Protein AF-E3I2C3-F1 (afdb_monomer_lite)

Structure (mmCIF, N/CA/C/O backbone):
data_AF-E3I2C3-F1
#
_entry.id   AF-E3I2C3-F1
#
loop_
_atom_site.group_PDB
_atom_site.id
_atom_site.type_symbol
_atom_site.label_atom_id
_atom_site.label_alt_id
_atom_site.label_comp_id
_atom_site.label_asym_id
_atom_site.label_entity_id
_atom_site.label_seq_id
_atom_site.pdbx_PDB_ins_code
_atom_site.Cartn_x
_atom_site.Cartn_y
_atom_site.Cartn_z
_atom_site.occupancy
_atom_site.B_iso_or_equiv
_atom_site.auth_seq_id
_atom_site.auth_comp_id
_atom_site.auth_asym_id
_atom_site.auth_atom_id
_atom_site.pdbx_PDB_model_num
ATOM 1 N N . MET A 1 1 ? 12.522 -24.204 79.056 1.00 45.03 1 MET A N 1
ATOM 2 C CA . MET A 1 1 ? 13.765 -23.659 78.467 1.00 45.03 1 MET A CA 1
ATOM 3 C C . MET A 1 1 ? 14.529 -24.848 77.913 1.00 45.03 1 MET A C 1
ATOM 5 O O . MET A 1 1 ? 14.765 -25.744 78.702 1.00 45.03 1 MET A O 1
ATOM 9 N N . TRP A 1 2 ? 14.755 -24.924 76.597 1.00 36.28 2 TRP A N 1
ATOM 10 C CA . TRP A 1 2 ? 15.853 -25.619 75.893 1.00 36.28 2 TRP A CA 1
ATOM 11 C C . TRP A 1 2 ? 15.605 -25.463 74.383 1.00 36.28 2 TRP A C 1
ATOM 13 O O . TRP A 1 2 ? 14.579 -25.883 73.855 1.00 36.28 2 TRP A O 1
ATOM 23 N N . LEU A 1 3 ? 16.533 -24.761 73.735 1.00 46.69 3 LEU A N 1
ATOM 24 C CA . LEU A 1 3 ? 16.596 -24.462 72.306 1.00 46.69 3 LEU A CA 1
ATOM 25 C C . LEU A 1 3 ? 17.200 -25.661 71.560 1.00 46.69 3 LEU A C 1
ATOM 27 O O . LEU A 1 3 ?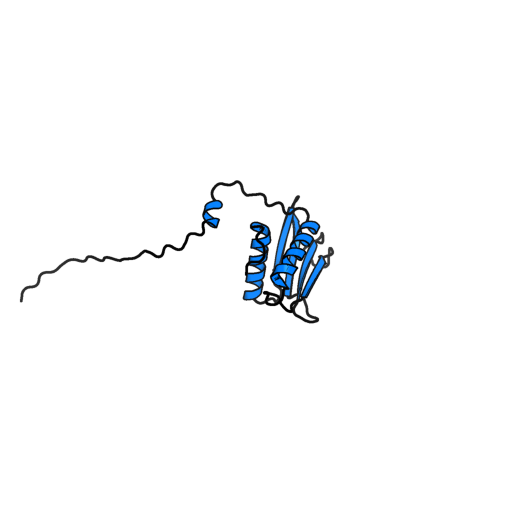 18.234 -26.164 72.000 1.00 46.69 3 LEU A O 1
ATOM 31 N N . ARG A 1 4 ? 16.671 -26.017 70.380 1.00 48.38 4 ARG A N 1
ATOM 32 C CA . ARG A 1 4 ? 17.482 -26.574 69.282 1.00 48.38 4 ARG A CA 1
ATOM 33 C C . ARG A 1 4 ? 17.028 -26.044 67.915 1.00 48.38 4 ARG A C 1
ATOM 35 O O . ARG A 1 4 ? 15.895 -26.226 67.492 1.00 48.38 4 ARG A O 1
ATOM 42 N N . ILE A 1 5 ? 17.989 -25.371 67.294 1.00 53.91 5 ILE A N 1
ATOM 43 C CA . ILE A 1 5 ? 18.167 -24.900 65.912 1.00 53.91 5 ILE A CA 1
ATOM 44 C C . ILE A 1 5 ? 18.284 -26.174 65.028 1.00 53.91 5 ILE A C 1
ATOM 46 O O . ILE A 1 5 ? 18.815 -27.171 65.513 1.00 53.91 5 ILE A O 1
ATOM 50 N N . THR A 1 6 ? 17.804 -26.333 63.787 1.00 51.66 6 THR A N 1
ATOM 51 C CA . THR A 1 6 ? 18.137 -25.675 62.501 1.00 51.66 6 THR A CA 1
ATOM 52 C C . THR A 1 6 ? 17.426 -26.485 61.392 1.00 51.66 6 THR A C 1
ATOM 54 O O . THR A 1 6 ? 17.350 -27.700 61.544 1.00 51.66 6 THR A O 1
ATOM 57 N N . LEU A 1 7 ? 16.975 -25.868 60.289 1.00 43.41 7 LEU A N 1
ATOM 58 C CA . LEU A 1 7 ? 17.417 -26.097 58.889 1.00 43.41 7 LEU A CA 1
ATOM 59 C C . LEU A 1 7 ? 16.330 -25.675 57.877 1.00 43.41 7 LEU A C 1
ATOM 61 O O . LEU A 1 7 ? 15.173 -26.073 57.972 1.00 43.41 7 LEU A O 1
ATOM 65 N N . LEU A 1 8 ? 16.748 -24.874 56.895 1.00 52.97 8 LEU A N 1
ATOM 66 C CA . LEU A 1 8 ? 15.993 -24.474 55.710 1.00 52.97 8 LEU A CA 1
ATOM 67 C C . LEU A 1 8 ? 15.585 -25.677 54.843 1.00 52.97 8 LEU A C 1
ATOM 69 O O . LEU A 1 8 ? 16.402 -26.560 54.596 1.00 52.97 8 LEU A O 1
ATOM 73 N N . ALA A 1 9 ? 14.410 -25.585 54.219 1.00 50.66 9 ALA A N 1
ATOM 74 C CA . ALA A 1 9 ? 14.188 -26.101 52.870 1.00 50.66 9 ALA A CA 1
ATOM 75 C C . ALA A 1 9 ? 13.180 -25.197 52.146 1.00 50.66 9 ALA A C 1
ATOM 77 O O . ALA A 1 9 ? 11.974 -25.258 52.375 1.00 50.66 9 ALA A O 1
ATOM 78 N N . ALA A 1 10 ? 13.704 -24.314 51.297 1.00 53.66 10 ALA A N 1
ATOM 79 C CA . ALA A 1 10 ? 12.925 -23.604 50.298 1.00 53.66 10 ALA A CA 1
ATOM 80 C C . ALA A 1 10 ? 12.450 -24.608 49.239 1.00 53.66 10 ALA A C 1
ATOM 82 O O . ALA A 1 10 ? 13.270 -25.295 48.635 1.00 53.66 10 ALA A O 1
ATOM 83 N N . LEU A 1 11 ? 11.143 -24.668 48.989 1.00 50.56 11 LEU A N 1
ATOM 84 C CA . LEU A 1 11 ? 10.580 -25.320 47.809 1.00 50.56 11 LEU A CA 1
ATOM 85 C C . LEU A 1 11 ? 9.737 -24.291 47.064 1.00 50.56 11 LEU A C 1
ATOM 87 O O . LEU A 1 11 ? 8.558 -24.080 47.338 1.00 50.56 11 LEU A O 1
ATOM 91 N N . ALA A 1 12 ? 10.410 -23.612 46.139 1.00 52.38 12 ALA A N 1
ATOM 92 C CA . ALA A 1 12 ? 9.781 -22.864 45.071 1.00 52.38 12 ALA A CA 1
ATOM 93 C C . ALA A 1 12 ? 9.036 -23.846 44.152 1.00 52.38 12 ALA A C 1
ATOM 95 O O . ALA A 1 12 ? 9.652 -24.737 43.572 1.00 52.38 12 ALA A O 1
ATOM 96 N N . PHE A 1 13 ? 7.723 -23.669 44.007 1.00 51.66 13 PHE A N 1
ATOM 97 C CA . PHE A 1 13 ? 6.921 -24.319 42.971 1.00 51.66 13 PHE A CA 1
ATOM 98 C C . PHE A 1 13 ? 6.533 -23.283 41.908 1.00 51.66 13 PHE A C 1
ATOM 100 O O . PHE A 1 13 ? 5.548 -22.565 42.036 1.00 51.66 13 PHE A O 1
ATOM 107 N N . ILE A 1 14 ? 7.333 -23.218 40.849 1.00 54.97 14 ILE A N 1
ATOM 108 C CA . ILE A 1 14 ? 6.985 -22.749 39.4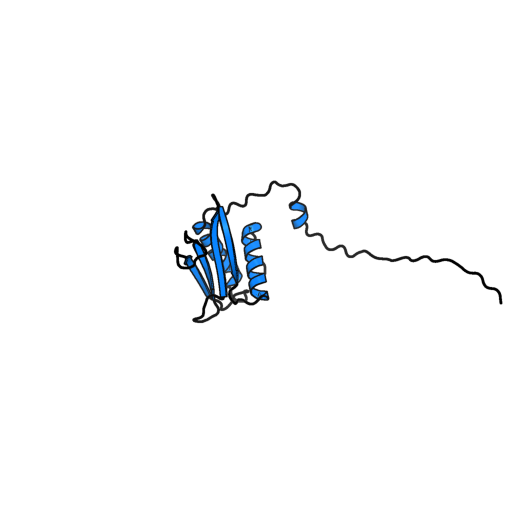95 1.00 54.97 14 ILE A CA 1
ATOM 109 C C . ILE A 1 14 ? 7.755 -23.738 38.593 1.00 54.97 14 ILE A C 1
ATOM 111 O O . ILE A 1 14 ? 8.891 -24.033 38.975 1.00 54.97 14 ILE A O 1
ATOM 115 N N . PRO A 1 15 ? 7.247 -24.298 37.467 1.00 51.22 15 PRO A N 1
ATOM 116 C CA . PRO A 1 15 ? 6.310 -23.700 36.504 1.00 51.22 15 PRO A CA 1
ATOM 117 C C . PRO A 1 15 ? 5.301 -24.677 35.852 1.00 51.22 15 PRO A C 1
ATOM 119 O O . PRO A 1 15 ? 5.678 -25.747 35.396 1.00 51.22 15 PRO A O 1
ATOM 122 N N . GLN A 1 16 ? 4.051 -24.266 35.621 1.00 49.66 16 GLN A N 1
ATOM 123 C CA . GLN A 1 16 ? 3.260 -24.808 34.498 1.00 49.66 16 GLN A CA 1
ATOM 124 C C . GLN A 1 16 ? 2.424 -23.710 33.839 1.00 49.66 16 GLN A C 1
ATOM 126 O O . GLN A 1 16 ? 1.202 -23.750 33.787 1.00 49.66 16 GLN A O 1
ATOM 131 N N . GLY A 1 17 ? 3.120 -22.709 33.308 1.00 41.03 17 GLY A N 1
ATOM 132 C CA . GLY A 1 17 ? 2.611 -21.895 32.214 1.00 41.03 17 GLY A CA 1
ATOM 133 C C . GLY A 1 17 ? 3.304 -22.344 30.938 1.00 41.03 17 GLY A C 1
ATOM 134 O O . GLY A 1 17 ? 4.258 -21.705 30.509 1.00 41.03 17 GLY A O 1
ATOM 135 N N . CYS A 1 18 ? 2.875 -23.471 30.360 1.00 55.22 18 CYS A N 1
ATOM 136 C CA . CYS A 1 18 ? 3.210 -23.786 28.975 1.00 55.22 18 CYS A CA 1
ATOM 137 C C . CYS A 1 18 ? 2.559 -22.708 28.106 1.00 55.22 18 CYS A C 1
ATOM 139 O O . CYS A 1 18 ? 1.395 -22.828 27.723 1.00 55.22 18 CYS A O 1
ATOM 141 N N . ALA A 1 19 ? 3.295 -21.634 27.820 1.00 49.97 19 ALA A N 1
ATOM 142 C CA . ALA A 1 19 ? 3.010 -20.813 26.660 1.00 49.97 19 ALA A CA 1
ATOM 143 C C . ALA A 1 19 ? 2.935 -21.783 25.478 1.00 49.97 19 ALA A C 1
ATOM 145 O O . ALA A 1 19 ? 3.904 -22.498 25.211 1.00 49.97 19 ALA A O 1
ATOM 146 N N . ARG A 1 20 ? 1.761 -21.883 24.843 1.00 49.81 20 ARG A N 1
ATOM 147 C CA . ARG A 1 20 ? 1.596 -22.598 23.577 1.00 49.81 20 ARG A CA 1
ATOM 148 C C . ARG A 1 20 ? 2.661 -22.053 22.636 1.00 49.81 20 ARG A C 1
ATOM 150 O O . ARG A 1 20 ? 2.538 -20.941 22.134 1.00 49.81 20 ARG A O 1
ATOM 157 N N . LYS A 1 21 ? 3.733 -22.823 22.479 1.00 44.56 21 LYS A N 1
ATOM 158 C CA . LYS A 1 21 ? 4.773 -22.587 21.498 1.00 44.56 21 LYS A CA 1
ATOM 159 C C . LYS A 1 21 ? 4.076 -22.742 20.158 1.00 44.56 21 LYS A C 1
ATOM 161 O O . LYS A 1 21 ? 3.599 -23.827 19.832 1.00 44.56 21 LYS A O 1
ATOM 166 N N . ASP A 1 22 ? 3.874 -21.615 19.492 1.00 48.16 22 ASP A N 1
ATOM 167 C CA . ASP A 1 22 ? 3.161 -21.547 18.230 1.00 48.16 22 ASP A CA 1
ATOM 168 C C . ASP A 1 22 ? 3.888 -22.467 17.230 1.00 48.16 22 ASP A C 1
ATOM 170 O O . ASP A 1 22 ? 5.073 -22.240 16.960 1.00 48.16 22 ASP A O 1
ATOM 174 N N . PRO A 1 23 ? 3.250 -23.539 16.721 1.00 53.41 23 PRO A N 1
ATOM 175 C CA . PRO A 1 23 ? 3.904 -24.501 15.832 1.00 53.41 23 PRO A CA 1
ATOM 176 C C . PRO A 1 23 ? 4.385 -23.860 14.520 1.00 53.41 23 PRO A C 1
ATOM 178 O O . PRO A 1 23 ? 5.189 -24.455 13.806 1.00 53.41 23 PRO A O 1
ATOM 181 N N . ALA A 1 24 ? 3.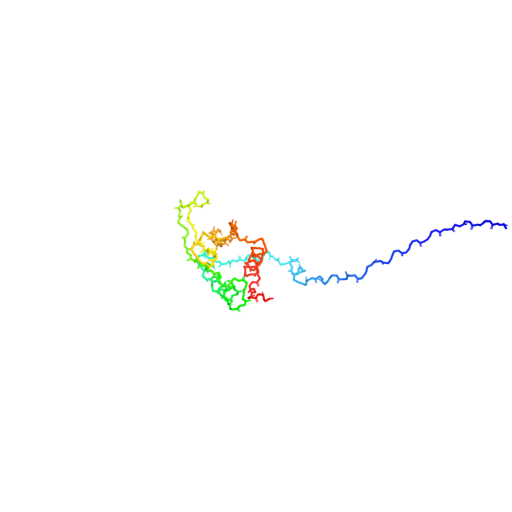960 -22.626 14.224 1.00 54.81 24 ALA A N 1
ATOM 182 C CA . ALA A 1 24 ? 4.493 -21.830 13.126 1.00 54.81 24 ALA A CA 1
ATOM 183 C C . ALA A 1 24 ? 5.981 -21.457 13.298 1.00 54.81 24 ALA A C 1
ATOM 185 O O . ALA A 1 24 ? 6.673 -21.268 12.299 1.00 54.81 24 ALA A O 1
ATOM 186 N N . VAL A 1 25 ? 6.495 -21.368 14.532 1.00 49.19 25 VAL A N 1
ATOM 187 C CA . VAL A 1 25 ? 7.886 -20.947 14.793 1.00 49.19 25 VAL A CA 1
ATOM 188 C C . VAL A 1 25 ? 8.875 -22.108 14.641 1.00 49.19 25 VAL A C 1
ATOM 190 O O . VAL A 1 25 ? 9.974 -21.908 14.128 1.00 49.19 25 VAL A O 1
ATOM 193 N N . ASP A 1 26 ? 8.488 -23.336 15.007 1.00 45.34 26 ASP A N 1
ATOM 194 C CA . ASP A 1 26 ? 9.361 -24.516 14.866 1.00 45.34 26 ASP A CA 1
ATOM 195 C C . ASP A 1 26 ? 9.487 -24.996 13.404 1.00 45.34 26 ASP A C 1
ATOM 197 O O . ASP A 1 26 ? 10.441 -25.692 13.066 1.00 45.34 26 ASP A O 1
ATOM 201 N N . SER A 1 27 ? 8.603 -24.554 12.500 1.00 45.94 27 SER A N 1
ATOM 202 C CA . SER A 1 27 ? 8.712 -24.835 11.058 1.00 45.94 27 SER A CA 1
ATOM 203 C C . SER A 1 27 ? 9.800 -24.017 10.341 1.00 45.94 27 SER A C 1
ATOM 205 O O . SER A 1 27 ? 10.023 -24.229 9.150 1.00 45.94 27 SER A O 1
ATOM 207 N N . LEU A 1 28 ? 10.468 -23.077 11.019 1.00 49.72 28 LEU A N 1
ATOM 208 C CA . LEU A 1 28 ? 11.495 -22.212 10.417 1.00 49.72 28 LEU A CA 1
ATOM 209 C C . LEU A 1 28 ? 12.932 -22.716 10.638 1.00 49.72 28 LEU A C 1
ATOM 211 O O . LEU A 1 28 ? 13.875 -22.127 10.113 1.00 49.72 28 LEU A O 1
ATOM 215 N N . ILE A 1 29 ? 13.121 -23.807 11.387 1.00 45.78 29 ILE A N 1
ATOM 216 C CA . ILE A 1 29 ? 14.440 -24.385 11.676 1.00 45.78 29 ILE A CA 1
ATOM 217 C C . ILE A 1 29 ? 14.641 -25.612 10.775 1.00 45.78 29 ILE A C 1
ATOM 219 O O . ILE A 1 29 ? 14.456 -26.744 11.206 1.00 45.78 29 ILE A O 1
ATOM 223 N N . GLY A 1 30 ? 14.991 -25.401 9.502 1.00 46.41 30 GLY A N 1
ATOM 224 C CA . GLY A 1 30 ? 15.481 -26.496 8.645 1.00 46.41 30 GLY A CA 1
ATOM 225 C C . GLY A 1 30 ? 15.092 -26.467 7.169 1.00 46.41 30 GLY A C 1
ATOM 226 O O . GLY A 1 30 ? 15.673 -27.212 6.388 1.00 46.41 30 GLY A O 1
ATOM 227 N N . SER A 1 31 ? 14.165 -25.614 6.750 1.00 46.81 31 SER A N 1
ATOM 228 C CA . SER A 1 31 ? 13.924 -25.348 5.329 1.00 46.81 31 SER A CA 1
ATOM 229 C C . SER A 1 31 ? 14.836 -24.216 4.869 1.00 46.81 31 SER A C 1
ATOM 231 O O . SER A 1 31 ? 14.922 -23.192 5.548 1.00 46.81 31 SER A O 1
ATOM 233 N N . GLU A 1 32 ? 15.515 -24.393 3.731 1.00 44.69 32 GLU A N 1
ATOM 234 C CA . GLU A 1 32 ? 16.184 -23.306 3.004 1.00 44.69 32 GLU A CA 1
ATOM 235 C C . GLU A 1 32 ? 15.317 -22.038 3.059 1.00 44.69 32 GLU A C 1
ATOM 237 O O . GLU A 1 32 ? 14.088 -22.168 2.985 1.00 44.69 32 GLU A O 1
ATOM 242 N N . PRO A 1 33 ? 15.898 -20.828 3.213 1.00 48.16 33 PRO A N 1
ATOM 243 C CA . PRO A 1 33 ? 15.103 -19.611 3.214 1.00 48.16 33 PRO A CA 1
ATOM 244 C C . PRO A 1 33 ? 14.297 -19.623 1.925 1.00 48.16 33 PRO A C 1
ATOM 246 O O . PRO A 1 33 ? 14.878 -19.509 0.844 1.00 48.16 33 PRO A O 1
ATOM 249 N N . GLN A 1 34 ? 12.979 -19.832 2.029 1.00 49.62 34 GLN A N 1
ATOM 250 C CA . GLN A 1 34 ? 12.108 -19.740 0.874 1.00 49.62 34 GLN A CA 1
ATOM 251 C C . GLN A 1 34 ? 12.389 -18.362 0.297 1.00 49.62 34 GLN A C 1
ATOM 253 O O . GLN A 1 34 ? 12.102 -17.345 0.933 1.00 49.62 34 GLN A O 1
ATOM 258 N N . ARG A 1 35 ? 13.042 -18.318 -0.868 1.00 53.41 35 ARG A N 1
ATOM 259 C CA . ARG A 1 35 ? 13.175 -17.085 -1.628 1.00 53.41 35 ARG A CA 1
ATOM 260 C C . ARG A 1 35 ? 11.765 -16.767 -2.088 1.00 53.41 35 ARG A C 1
ATOM 262 O O . ARG A 1 35 ? 11.344 -17.204 -3.153 1.00 53.41 35 ARG A O 1
ATOM 269 N N . LEU A 1 36 ? 11.024 -16.073 -1.231 1.00 59.78 36 LEU A N 1
ATOM 270 C CA . LEU A 1 36 ? 9.718 -15.528 -1.539 1.00 59.78 36 LEU A CA 1
ATOM 271 C C . LEU A 1 36 ? 9.941 -14.527 -2.669 1.00 59.78 36 LEU A C 1
ATOM 273 O O . LEU A 1 36 ? 10.406 -13.411 -2.447 1.00 59.78 36 LEU A O 1
ATOM 277 N N . SER A 1 37 ? 9.736 -14.992 -3.899 1.00 63.75 37 SER A N 1
ATOM 278 C CA . SER A 1 37 ? 9.775 -14.162 -5.091 1.00 63.75 37 SER A CA 1
ATOM 279 C C . SER A 1 37 ? 8.362 -13.678 -5.356 1.00 63.75 37 SER A C 1
ATOM 281 O O . SER A 1 37 ? 7.481 -14.471 -5.680 1.00 63.75 37 SER A O 1
ATOM 283 N N . PHE A 1 38 ? 8.145 -12.381 -5.175 1.00 72.88 38 PHE A N 1
ATOM 284 C CA . PHE A 1 38 ? 6.860 -11.723 -5.389 1.00 72.88 38 PHE A CA 1
ATOM 285 C C . PHE A 1 38 ? 6.661 -11.327 -6.856 1.00 72.88 38 PHE A C 1
ATOM 287 O O . PHE A 1 38 ? 5.549 -11.009 -7.266 1.00 72.88 38 PHE A O 1
ATOM 294 N N . GLY A 1 39 ? 7.728 -11.381 -7.657 1.00 84.75 39 GLY A N 1
ATOM 295 C CA . GLY A 1 39 ? 7.739 -10.894 -9.029 1.00 84.75 39 GLY A CA 1
ATOM 296 C C . GLY A 1 39 ? 8.047 -9.393 -9.114 1.00 84.75 39 GLY A C 1
ATOM 297 O O . GLY A 1 39 ? 8.519 -8.791 -8.140 1.00 84.75 39 GLY A O 1
ATOM 298 N N . PRO A 1 40 ? 7.834 -8.781 -10.292 1.00 89.12 40 PRO A N 1
ATOM 299 C CA . PRO A 1 40 ? 8.152 -7.380 -10.538 1.00 89.12 40 PRO A CA 1
ATOM 300 C C . PRO A 1 40 ? 7.185 -6.422 -9.810 1.00 89.12 40 PRO A C 1
ATOM 302 O O . PRO A 1 40 ? 6.003 -6.750 -9.657 1.00 89.12 40 PRO A O 1
ATOM 305 N N . PRO A 1 41 ? 7.630 -5.203 -9.440 1.00 90.56 41 PRO A N 1
ATOM 306 C CA . PRO A 1 41 ? 6.846 -4.281 -8.610 1.00 90.56 41 PRO A CA 1
ATOM 307 C C . PRO A 1 41 ? 5.410 -3.992 -9.078 1.00 90.56 41 PRO A C 1
ATOM 309 O O . PRO A 1 41 ? 4.519 -4.009 -8.229 1.00 90.56 41 PRO A O 1
ATOM 312 N N . PRO A 1 42 ? 5.118 -3.800 -10.383 1.00 89.38 42 PRO A N 1
ATOM 313 C CA . PRO A 1 42 ? 3.744 -3.555 -10.833 1.00 89.38 42 PRO A CA 1
ATOM 314 C C . PRO A 1 42 ? 2.792 -4.728 -10.556 1.00 89.38 42 PRO A C 1
ATOM 316 O O . PRO A 1 42 ? 1.640 -4.521 -10.177 1.00 89.38 42 PRO A O 1
ATOM 319 N N . GLN A 1 43 ? 3.276 -5.966 -10.689 1.00 89.44 43 GLN A N 1
ATOM 320 C CA . GLN A 1 43 ? 2.477 -7.165 -10.428 1.00 89.44 43 GLN A CA 1
ATOM 321 C C . GLN A 1 43 ? 2.211 -7.342 -8.927 1.00 89.44 43 GLN A C 1
ATOM 323 O O . GLN A 1 43 ? 1.100 -7.699 -8.519 1.00 89.44 43 GLN A O 1
ATOM 328 N N . VAL A 1 44 ? 3.221 -7.052 -8.103 1.00 90.06 44 VAL A N 1
ATOM 329 C CA . VAL A 1 44 ? 3.093 -7.072 -6.641 1.00 90.06 44 VAL A CA 1
ATOM 330 C C . VAL A 1 44 ? 2.104 -6.010 -6.179 1.00 90.06 44 VAL A C 1
ATOM 332 O O . VAL A 1 44 ? 1.231 -6.324 -5.375 1.00 90.06 44 VAL A O 1
ATOM 335 N N . LEU A 1 45 ? 2.180 -4.793 -6.729 1.00 91.69 45 LEU A N 1
ATOM 336 C CA . LEU A 1 45 ? 1.224 -3.720 -6.451 1.00 91.69 45 LEU A CA 1
ATOM 337 C C . LEU A 1 45 ? -0.209 -4.158 -6.771 1.00 91.69 45 LEU A C 1
ATOM 339 O O . LEU A 1 45 ? -1.094 -3.981 -5.937 1.00 91.69 45 LEU A O 1
ATOM 343 N N . GLN A 1 46 ? -0.447 -4.734 -7.953 1.00 91.19 46 GLN A N 1
ATOM 344 C CA . GLN A 1 46 ? -1.786 -5.172 -8.349 1.00 91.19 46 GLN A CA 1
ATOM 345 C C . GLN A 1 46 ? -2.360 -6.184 -7.348 1.00 91.19 46 GLN A C 1
ATOM 347 O O . GLN A 1 46 ? -3.434 -5.964 -6.785 1.00 91.19 46 GLN A O 1
ATOM 352 N N . THR A 1 47 ? -1.604 -7.250 -7.075 1.00 89.00 47 THR A N 1
ATOM 353 C CA . THR A 1 47 ? -2.002 -8.306 -6.129 1.00 89.00 47 THR A CA 1
ATOM 354 C C . THR A 1 47 ? -2.228 -7.739 -4.725 1.00 89.00 47 THR A C 1
ATOM 356 O O . THR A 1 47 ? -3.174 -8.110 -4.027 1.00 89.00 47 THR A O 1
ATOM 359 N N . PHE A 1 48 ? -1.371 -6.805 -4.310 1.00 90.44 48 PHE A N 1
ATOM 360 C CA . PHE A 1 48 ? -1.487 -6.122 -3.031 1.00 90.44 48 PHE A CA 1
ATOM 361 C C . PHE A 1 48 ? -2.780 -5.308 -2.937 1.00 90.44 48 PHE A C 1
ATOM 363 O O . PHE A 1 48 ? -3.508 -5.444 -1.958 1.00 90.44 48 PHE A O 1
ATOM 370 N N . VAL A 1 49 ? -3.094 -4.490 -3.945 1.00 91.62 49 VAL A N 1
ATOM 371 C CA . VAL A 1 49 ? -4.294 -3.637 -3.957 1.00 91.62 49 VAL A CA 1
ATOM 372 C C . VAL A 1 49 ? -5.570 -4.473 -3.909 1.00 91.62 49 VAL A C 1
ATOM 374 O O . VAL A 1 49 ? -6.517 -4.096 -3.218 1.00 91.62 49 VAL A O 1
ATOM 377 N N . GLU A 1 50 ? -5.608 -5.608 -4.605 1.00 89.00 50 GLU A N 1
ATOM 378 C CA . GLU A 1 50 ? -6.742 -6.538 -4.560 1.00 89.00 50 GLU A CA 1
ATOM 379 C C . GLU A 1 50 ? -6.970 -7.081 -3.142 1.00 89.00 50 GLU A C 1
ATOM 381 O O . GLU A 1 50 ? -8.074 -6.945 -2.608 1.00 89.00 50 GLU A O 1
ATOM 386 N N . LYS A 1 51 ? -5.923 -7.597 -2.485 1.00 87.12 51 LYS A N 1
ATOM 387 C CA . LYS A 1 51 ? -6.004 -8.065 -1.087 1.00 87.12 51 LYS A CA 1
ATOM 388 C C . LYS A 1 51 ? -6.366 -6.939 -0.120 1.00 87.12 51 LYS A C 1
ATOM 390 O O . LYS A 1 51 ? -7.237 -7.093 0.732 1.00 87.12 51 LYS A O 1
ATOM 395 N N . MET A 1 52 ? -5.737 -5.783 -0.282 1.00 90.12 52 MET A N 1
ATOM 396 C CA . MET A 1 52 ? -5.950 -4.606 0.551 1.00 90.12 52 MET A CA 1
ATOM 397 C C . MET A 1 52 ? -7.411 -4.139 0.529 1.00 90.12 52 MET A C 1
ATOM 399 O O . MET A 1 52 ? -7.986 -3.877 1.586 1.00 90.12 52 MET A O 1
ATOM 403 N N . LYS A 1 53 ? -8.027 -4.060 -0.658 1.00 88.75 53 LYS A N 1
ATOM 404 C CA . LYS A 1 53 ? -9.446 -3.700 -0.812 1.00 88.75 53 LYS A CA 1
ATOM 405 C C . LYS A 1 53 ? -10.352 -4.629 -0.007 1.00 88.75 53 LYS A C 1
ATOM 407 O O . LYS A 1 53 ? -11.249 -4.146 0.676 1.00 88.75 53 LYS A O 1
ATOM 412 N N . LEU A 1 54 ? -10.098 -5.936 -0.086 1.00 85.00 54 LEU A N 1
ATOM 413 C CA . LEU A 1 54 ? -10.896 -6.956 0.593 1.00 85.00 54 LEU A CA 1
ATOM 414 C C . LEU A 1 54 ? -10.751 -6.881 2.116 1.00 85.00 54 LEU A C 1
ATOM 416 O O . LEU A 1 54 ? -11.748 -6.973 2.820 1.00 85.00 54 LEU A O 1
ATOM 420 N N . CYS A 1 55 ? -9.528 -6.690 2.613 1.00 86.25 55 CYS A N 1
ATOM 421 C CA . CYS A 1 55 ? -9.235 -6.855 4.036 1.00 86.25 55 CYS A CA 1
ATOM 422 C C . CYS A 1 55 ? -9.251 -5.571 4.864 1.00 86.25 55 CYS A C 1
ATOM 424 O O . CYS A 1 55 ? -9.320 -5.648 6.084 1.00 86.25 55 CYS A O 1
ATOM 426 N N . TRP A 1 56 ? -9.103 -4.393 4.255 1.00 90.81 56 TRP A N 1
ATOM 427 C CA . TRP A 1 56 ? -9.014 -3.143 5.019 1.00 90.81 56 TRP A CA 1
ATOM 428 C C . TRP A 1 56 ? -10.176 -2.188 4.783 1.00 90.81 56 TRP A C 1
ATOM 430 O O . TRP A 1 56 ? -10.494 -1.413 5.681 1.00 90.81 56 TRP A O 1
ATOM 440 N N . PHE A 1 57 ? -10.809 -2.236 3.611 1.00 88.06 57 PHE A N 1
ATOM 441 C CA . PHE A 1 57 ? -11.805 -1.240 3.197 1.00 88.06 57 PHE A CA 1
ATOM 442 C C . PHE A 1 57 ? -13.241 -1.779 3.146 1.00 88.06 57 PHE A C 1
ATOM 444 O O . PHE A 1 57 ? -14.150 -1.069 2.717 1.00 88.06 57 PHE A O 1
ATOM 451 N N . GLY A 1 58 ? -13.463 -3.016 3.596 1.00 77.69 58 GLY A N 1
ATOM 452 C CA . GLY A 1 58 ? -14.800 -3.562 3.812 1.00 77.69 58 GLY A CA 1
ATOM 453 C C . GLY A 1 58 ? -15.556 -2.862 4.952 1.00 77.69 58 GLY A C 1
ATOM 454 O O . GLY A 1 58 ? -14.998 -2.111 5.755 1.00 77.69 58 GLY A O 1
ATOM 455 N N . THR A 1 59 ? -16.861 -3.108 5.050 1.00 69.31 59 THR A N 1
ATOM 456 C CA . THR A 1 59 ? -17.670 -2.598 6.168 1.00 69.31 59 THR A CA 1
ATOM 457 C C . THR A 1 59 ? -17.265 -3.281 7.475 1.00 69.31 59 THR A C 1
ATOM 459 O O . THR A 1 59 ? -17.300 -4.503 7.557 1.00 69.31 59 THR A O 1
ATOM 462 N N . GLY A 1 60 ? -16.930 -2.496 8.505 1.00 70.81 60 GLY A N 1
ATOM 463 C CA . GLY A 1 60 ? -16.465 -3.020 9.798 1.00 70.81 60 GLY A CA 1
ATOM 464 C C . GLY A 1 60 ? -14.969 -3.348 9.842 1.00 70.81 60 GLY A C 1
ATOM 465 O O . GLY A 1 60 ? -14.488 -3.823 10.866 1.00 70.81 60 GLY A O 1
ATOM 466 N N . GLU A 1 61 ? -14.241 -3.064 8.760 1.00 82.69 61 GLU A N 1
ATOM 467 C CA . GLU A 1 61 ? -12.809 -3.315 8.670 1.00 82.69 61 GLU A CA 1
ATOM 468 C C . GLU A 1 61 ? -11.955 -2.177 9.235 1.00 82.69 61 GLU A C 1
ATOM 470 O O . GLU A 1 61 ? -12.399 -1.062 9.513 1.00 82.69 61 GLU A O 1
ATOM 475 N N . THR A 1 62 ? -10.670 -2.491 9.360 1.00 82.81 62 THR A N 1
ATOM 476 C CA . THR A 1 62 ? -9.631 -1.677 10.008 1.00 82.81 62 THR A CA 1
ATOM 477 C C . THR A 1 62 ? -9.527 -0.251 9.467 1.00 82.81 62 THR A C 1
ATOM 479 O O . THR A 1 62 ? -9.250 0.673 10.228 1.00 82.81 62 THR A O 1
ATOM 482 N N . LEU A 1 63 ? -9.712 -0.073 8.158 1.00 90.12 63 LEU A N 1
ATOM 483 C CA . LEU A 1 63 ? -9.607 1.216 7.475 1.00 90.12 63 LEU A CA 1
ATOM 484 C C . LEU A 1 63 ? -10.958 1.653 6.894 1.00 90.12 63 LEU A C 1
ATOM 486 O O . LEU A 1 63 ? -11.006 2.391 5.909 1.00 90.12 63 LEU A O 1
ATOM 490 N N . ALA A 1 64 ? -12.071 1.231 7.502 1.00 87.19 64 ALA A N 1
ATOM 491 C CA . ALA A 1 64 ? -13.391 1.705 7.109 1.00 87.19 64 ALA A CA 1
ATOM 492 C C . ALA A 1 64 ? -13.456 3.247 7.160 1.00 87.19 64 ALA A C 1
ATOM 494 O O . ALA A 1 64 ? -13.125 3.869 8.168 1.00 87.19 64 ALA A O 1
ATOM 495 N N . GLY A 1 65 ? -13.869 3.867 6.051 1.00 87.94 65 GLY A N 1
ATOM 496 C CA . GLY A 1 65 ? -13.948 5.326 5.900 1.00 87.94 65 GLY A CA 1
ATOM 497 C C . GLY A 1 65 ? -12.654 6.010 5.443 1.00 87.94 65 GLY A C 1
ATOM 498 O O . GLY A 1 65 ? -12.711 7.152 4.994 1.00 87.94 65 GLY A O 1
ATOM 499 N N . TYR A 1 66 ? -11.508 5.328 5.482 1.00 93.06 66 TYR A N 1
ATOM 500 C CA . TYR A 1 66 ? -10.280 5.828 4.864 1.00 93.06 66 TYR A CA 1
ATOM 501 C C . TYR A 1 66 ? -10.355 5.687 3.342 1.00 93.06 66 TYR A C 1
ATOM 503 O O . TYR A 1 66 ? -11.121 4.887 2.798 1.00 93.06 66 TYR A O 1
ATOM 511 N N . ARG A 1 67 ? -9.501 6.434 2.645 1.00 94.31 67 ARG A N 1
ATOM 512 C CA . ARG A 1 67 ? -9.294 6.295 1.201 1.00 94.31 67 ARG A CA 1
ATOM 513 C C . ARG A 1 67 ? -7.858 5.888 0.910 1.00 94.31 67 ARG A C 1
ATOM 515 O O . ARG A 1 67 ? -6.951 6.133 1.707 1.00 94.31 67 ARG A O 1
ATOM 522 N N . TYR A 1 68 ? -7.650 5.291 -0.253 1.00 94.94 68 TYR A N 1
ATOM 523 C CA . TYR A 1 68 ? -6.317 5.007 -0.757 1.00 94.94 68 TYR A CA 1
ATOM 524 C C . TYR A 1 68 ? -6.180 5.475 -2.201 1.00 94.94 68 TYR A C 1
ATOM 526 O O . TYR A 1 68 ? -7.158 5.531 -2.947 1.00 94.94 68 TYR A O 1
ATOM 534 N N . GLU A 1 69 ? -4.947 5.760 -2.591 1.00 94.94 69 GLU A N 1
ATOM 535 C CA . GLU A 1 69 ? -4.555 6.005 -3.975 1.00 94.94 69 GLU A CA 1
ATOM 536 C C . GLU A 1 69 ? -3.410 5.054 -4.311 1.00 94.94 69 GLU A C 1
ATOM 538 O O . GLU A 1 69 ? -2.428 4.985 -3.572 1.00 94.94 69 GLU A O 1
ATOM 543 N N . ALA A 1 70 ? -3.549 4.300 -5.399 1.00 94.31 70 ALA A N 1
ATOM 544 C CA . ALA A 1 70 ? -2.487 3.467 -5.947 1.00 94.31 70 ALA A CA 1
ATOM 545 C C . ALA A 1 70 ? -1.963 4.128 -7.223 1.00 94.31 70 ALA A C 1
ATOM 547 O O . ALA A 1 70 ? -2.760 4.558 -8.060 1.00 94.31 70 ALA A O 1
ATOM 548 N N . GLY A 1 71 ? -0.648 4.210 -7.377 1.00 91.06 71 GLY A N 1
ATOM 549 C CA . GLY A 1 71 ? -0.052 4.881 -8.524 1.00 91.06 71 GLY A CA 1
ATOM 550 C C . GLY A 1 71 ? 1.448 4.667 -8.620 1.00 91.06 71 GLY A C 1
ATOM 551 O O . GLY A 1 71 ? 2.000 3.731 -8.042 1.00 91.06 71 GLY A O 1
ATOM 552 N N . GLU A 1 72 ? 2.095 5.551 -9.371 1.00 87.19 72 GLU A N 1
ATOM 553 C CA . GLU A 1 72 ? 3.545 5.604 -9.509 1.00 87.19 72 GLU A CA 1
ATOM 554 C C . GLU A 1 72 ? 4.064 6.931 -8.961 1.00 87.19 72 GLU A C 1
ATOM 556 O O . GLU A 1 72 ? 3.533 8.005 -9.251 1.00 87.19 72 GLU A O 1
ATOM 561 N N . ARG A 1 73 ? 5.116 6.843 -8.153 1.00 83.19 73 ARG A N 1
ATOM 562 C CA . ARG A 1 73 ? 5.963 7.969 -7.780 1.00 83.19 73 ARG A CA 1
ATOM 563 C C . ARG A 1 73 ? 6.976 8.182 -8.896 1.00 83.19 73 ARG A C 1
ATOM 565 O O . ARG A 1 73 ? 7.706 7.249 -9.237 1.00 83.19 73 ARG A O 1
ATOM 572 N N . TYR A 1 74 ? 7.063 9.397 -9.424 1.00 73.69 74 TYR A N 1
ATOM 573 C CA . TYR A 1 74 ? 8.029 9.706 -10.477 1.00 73.69 74 TYR A CA 1
ATOM 574 C C . TYR A 1 74 ? 9.411 10.062 -9.899 1.00 73.69 74 TYR A C 1
ATOM 576 O O . TYR A 1 74 ? 9.499 10.618 -8.797 1.00 73.69 74 TYR A O 1
ATOM 584 N N . PRO A 1 75 ? 10.502 9.777 -10.637 1.00 66.44 75 PRO A N 1
ATOM 585 C CA . PRO A 1 75 ? 11.845 10.231 -10.284 1.00 66.44 75 PRO A CA 1
ATOM 586 C C . PRO A 1 75 ? 11.889 11.733 -9.973 1.00 66.44 75 PRO A C 1
ATOM 588 O O . PRO A 1 75 ? 11.375 12.545 -10.741 1.00 66.44 75 PRO A O 1
ATOM 591 N N . GLY A 1 76 ? 12.536 12.114 -8.870 1.00 59.78 76 GLY A N 1
ATOM 592 C CA . GLY A 1 76 ? 12.768 13.523 -8.525 1.00 59.78 76 GLY A CA 1
ATOM 593 C C . GLY A 1 76 ? 11.645 14.215 -7.746 1.00 59.78 76 GLY A C 1
ATOM 594 O O . GLY A 1 76 ? 11.821 15.366 -7.352 1.00 59.78 76 GLY A O 1
ATOM 595 N N . GLU A 1 77 ? 10.533 13.536 -7.444 1.00 64.94 77 GLU A N 1
ATOM 596 C CA . GLU A 1 77 ? 9.541 14.082 -6.507 1.00 64.94 77 GLU A CA 1
ATOM 597 C C . GLU A 1 77 ? 10.024 14.061 -5.037 1.00 64.94 77 GLU A C 1
ATOM 599 O O . GLU A 1 77 ? 9.446 14.738 -4.183 1.00 64.94 77 GLU A O 1
ATOM 604 N N . ASP A 1 78 ? 11.060 13.278 -4.716 1.00 57.09 78 ASP A N 1
ATOM 605 C CA . ASP A 1 78 ? 11.835 13.332 -3.473 1.00 57.09 78 ASP A CA 1
ATOM 606 C C . ASP A 1 78 ? 13.287 12.873 -3.712 1.00 57.09 78 ASP A C 1
ATOM 608 O O . ASP A 1 78 ? 13.591 12.166 -4.669 1.00 57.09 78 ASP A O 1
ATOM 612 N N . ALA A 1 79 ? 14.214 13.282 -2.839 1.00 54.84 79 ALA A N 1
ATOM 613 C CA . ALA A 1 79 ? 15.635 12.928 -2.946 1.00 54.84 79 ALA A CA 1
ATOM 614 C C . ALA A 1 79 ? 15.940 11.452 -2.599 1.00 54.84 79 ALA A C 1
ATOM 616 O O . ALA A 1 79 ? 17.107 11.076 -2.506 1.00 54.84 79 ALA A O 1
ATOM 617 N N . GLN A 1 80 ? 14.915 10.636 -2.327 1.00 56.69 80 GLN A N 1
ATOM 618 C CA . GLN A 1 80 ? 15.058 9.302 -1.739 1.00 56.69 80 GLN A CA 1
ATOM 619 C C . GLN A 1 80 ? 14.938 8.166 -2.761 1.00 56.69 80 GLN A C 1
ATOM 621 O O . GLN A 1 80 ? 15.398 7.070 -2.449 1.00 56.69 80 GLN A O 1
ATOM 626 N N . SER A 1 81 ? 14.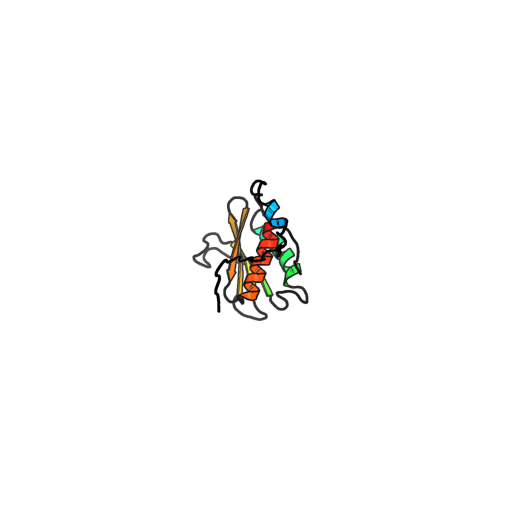419 8.402 -3.975 1.00 56.56 81 SER A N 1
ATOM 627 C CA . SER A 1 81 ? 14.502 7.406 -5.052 1.00 56.56 81 SER A CA 1
ATOM 628 C C . SER A 1 81 ? 14.722 8.025 -6.442 1.00 56.56 81 SER A C 1
ATOM 630 O O . SER A 1 81 ? 13.832 8.698 -6.967 1.00 56.56 81 SER A O 1
ATOM 632 N N . PRO A 1 82 ? 15.887 7.789 -7.076 1.00 64.38 82 PRO A N 1
ATOM 633 C CA . PRO A 1 82 ? 16.195 8.319 -8.404 1.00 64.38 82 PRO A CA 1
ATOM 634 C C . PRO A 1 82 ? 15.464 7.604 -9.552 1.00 64.38 82 PRO A C 1
ATOM 636 O O . PRO A 1 82 ? 15.498 8.105 -10.669 1.00 64.38 82 PRO A O 1
ATOM 639 N N . GLU A 1 83 ? 14.810 6.462 -9.310 1.00 72.75 83 GLU A N 1
ATOM 640 C CA . GLU A 1 83 ? 14.227 5.620 -10.374 1.00 72.75 83 GLU A CA 1
ATOM 641 C C . GLU A 1 83 ? 12.688 5.601 -10.395 1.00 72.75 83 GLU A C 1
ATOM 643 O O . GLU A 1 83 ? 12.097 5.028 -11.306 1.00 72.75 83 GLU A O 1
ATOM 648 N N . GLY A 1 84 ? 12.026 6.288 -9.455 1.00 81.81 84 GLY A N 1
ATOM 649 C CA . GLY A 1 84 ? 10.573 6.191 -9.290 1.00 81.81 84 GLY A CA 1
ATOM 650 C C . GLY A 1 84 ? 10.145 4.810 -8.778 1.00 81.81 84 GLY A C 1
ATOM 651 O O . GLY A 1 84 ? 10.936 3.869 -8.729 1.00 81.81 84 GLY A O 1
ATOM 652 N N . TYR A 1 85 ? 8.908 4.688 -8.304 1.00 89.69 85 TYR A N 1
ATOM 653 C CA . TYR A 1 85 ? 8.403 3.421 -7.764 1.00 89.69 85 TYR A CA 1
ATOM 654 C C . TYR A 1 85 ? 6.872 3.388 -7.719 1.00 89.69 85 TYR A C 1
ATOM 656 O O . TYR A 1 85 ? 6.249 4.398 -7.385 1.00 89.69 85 TYR A O 1
ATOM 664 N N . PRO A 1 86 ? 6.239 2.230 -7.977 1.00 93.38 86 PRO A N 1
ATOM 665 C CA . PRO A 1 86 ? 4.835 2.037 -7.651 1.00 93.38 86 PRO A CA 1
ATOM 666 C C . PRO A 1 86 ? 4.592 2.192 -6.145 1.00 93.38 86 PRO A C 1
ATOM 668 O O . PRO A 1 86 ? 5.415 1.776 -5.319 1.00 93.38 86 PRO A O 1
ATOM 671 N N . ASN A 1 87 ? 3.460 2.778 -5.767 1.00 94.06 87 ASN A N 1
ATOM 672 C CA . ASN A 1 87 ? 3.092 2.983 -4.371 1.00 94.06 87 ASN A CA 1
ATOM 673 C C . ASN A 1 87 ? 1.580 2.890 -4.125 1.00 94.06 87 ASN A C 1
ATOM 675 O O . ASN A 1 87 ? 0.752 2.943 -5.035 1.00 94.06 87 ASN A O 1
ATOM 679 N N . VAL A 1 88 ? 1.238 2.761 -2.845 1.00 95.81 88 VAL A N 1
ATOM 680 C CA . VAL A 1 88 ? -0.102 2.984 -2.306 1.00 95.81 88 VAL A CA 1
ATOM 681 C C . VAL A 1 88 ? -0.001 3.999 -1.180 1.00 95.81 88 VAL A C 1
ATOM 683 O O . VAL A 1 88 ? 0.770 3.809 -0.239 1.00 95.81 88 VAL A O 1
ATOM 686 N N . LYS A 1 89 ? -0.807 5.054 -1.246 1.00 95.75 89 LYS A N 1
ATOM 687 C CA . LYS A 1 89 ? -0.945 6.058 -0.189 1.00 95.75 89 LYS A CA 1
ATOM 688 C C . LYS A 1 89 ? -2.293 5.903 0.495 1.00 95.75 89 LYS A C 1
ATOM 690 O O . LYS A 1 89 ? -3.302 5.698 -0.173 1.00 95.75 89 LYS A O 1
ATOM 695 N N . LEU A 1 90 ? -2.299 6.008 1.818 1.00 95.81 90 LEU A N 1
ATOM 696 C CA . LEU A 1 90 ? -3.491 5.953 2.659 1.00 95.81 90 LEU A CA 1
ATOM 697 C C . LEU A 1 90 ? -3.793 7.345 3.204 1.00 95.81 90 LEU A C 1
ATOM 699 O O . LEU A 1 90 ? -2.885 8.041 3.664 1.00 95.81 90 LEU A O 1
ATOM 703 N N . PHE A 1 91 ? -5.066 7.721 3.202 1.00 95.69 91 PHE A N 1
ATOM 704 C CA . PHE A 1 91 ? -5.533 9.024 3.656 1.00 95.69 91 PHE A CA 1
ATOM 705 C C . PHE A 1 91 ? -6.774 8.864 4.527 1.00 95.69 91 PHE A C 1
ATOM 707 O O . PHE A 1 91 ? -7.583 7.954 4.327 1.00 95.69 91 PHE A O 1
ATOM 714 N N . GLU A 1 92 ? -6.938 9.787 5.465 1.00 93.12 92 GLU A N 1
ATOM 715 C CA . GLU A 1 92 ? -8.210 9.993 6.152 1.00 93.12 92 GLU A CA 1
ATOM 716 C C . GLU A 1 92 ? -9.322 10.408 5.165 1.00 93.12 92 GLU A C 1
ATOM 718 O O . GLU A 1 92 ? -9.032 10.861 4.048 1.00 93.12 92 GLU A O 1
ATOM 723 N N . PRO A 1 93 ? -10.601 10.261 5.555 1.00 87.31 93 PRO A N 1
ATOM 724 C CA . PRO A 1 93 ? -11.702 10.811 4.780 1.00 87.31 93 PRO A CA 1
ATOM 725 C C . PRO A 1 93 ? -11.562 12.336 4.642 1.00 87.31 93 PRO A C 1
ATOM 727 O O . PRO A 1 93 ? -11.575 13.065 5.631 1.00 87.31 93 PRO A O 1
ATOM 730 N N . GLY A 1 94 ? -11.448 12.810 3.397 1.00 87.50 94 GLY A N 1
ATOM 731 C CA . GLY A 1 94 ? -11.316 14.225 3.044 1.00 87.50 94 GLY A CA 1
ATOM 732 C C . GLY A 1 94 ? -10.033 14.566 2.278 1.00 87.50 94 GLY A C 1
ATOM 733 O O . GLY A 1 94 ? -9.248 13.695 1.879 1.00 87.50 94 GLY A O 1
ATOM 734 N N . ASP A 1 95 ? -9.833 15.868 2.076 1.00 83.12 95 ASP A N 1
ATOM 735 C CA . ASP A 1 95 ? -8.689 16.427 1.359 1.00 83.12 95 ASP A CA 1
ATOM 736 C C . ASP A 1 95 ? -7.580 16.789 2.350 1.00 83.12 95 ASP A C 1
ATOM 738 O O . ASP A 1 95 ? -7.487 17.906 2.856 1.00 83.12 95 ASP A O 1
ATOM 742 N N . GLY A 1 96 ? -6.753 15.795 2.663 1.00 90.06 96 GLY A N 1
ATOM 743 C CA . GLY A 1 96 ? -5.584 15.930 3.523 1.00 90.06 96 GLY A CA 1
ATOM 744 C C . GLY A 1 96 ? -4.342 15.269 2.918 1.00 90.06 96 GLY A C 1
ATOM 745 O O . GLY A 1 96 ? -4.441 14.555 1.915 1.00 90.06 96 GLY A O 1
ATOM 746 N N . PRO A 1 97 ? -3.159 15.502 3.513 1.00 93.25 97 PRO A N 1
ATOM 747 C CA . PRO A 1 97 ? -1.934 14.816 3.115 1.00 93.25 97 PRO A CA 1
ATOM 748 C C . PRO A 1 97 ? -2.021 13.304 3.398 1.00 93.25 97 PRO A C 1
ATOM 750 O O . PRO A 1 97 ? -2.834 12.868 4.217 1.00 93.25 97 PRO A O 1
ATOM 753 N N . PRO A 1 98 ? -1.172 12.482 2.756 1.00 94.38 98 PRO A N 1
ATOM 754 C CA . PRO A 1 98 ? -1.126 11.052 3.038 1.00 94.38 98 PRO A CA 1
ATOM 755 C C . PRO A 1 98 ? -0.674 10.788 4.479 1.00 94.38 98 PRO A C 1
ATOM 757 O O . PRO A 1 98 ? 0.279 11.391 4.972 1.00 94.38 98 PRO A O 1
ATOM 760 N N . LEU A 1 99 ? -1.329 9.835 5.137 1.00 95.94 99 LEU A N 1
ATOM 761 C CA . LEU A 1 99 ? -1.006 9.393 6.497 1.00 95.94 99 LEU A CA 1
ATOM 762 C C . LEU A 1 99 ? 0.038 8.282 6.509 1.00 95.94 99 LEU A C 1
ATOM 764 O O . LEU A 1 99 ? 0.832 8.174 7.446 1.00 95.94 99 LEU A O 1
ATOM 768 N N . PHE A 1 100 ? 0.022 7.443 5.476 1.00 95.69 100 PHE A N 1
ATOM 769 C CA . PHE A 1 100 ? 0.884 6.279 5.34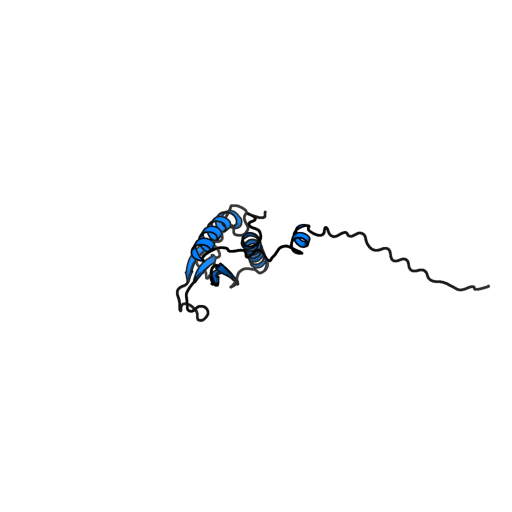8 1.00 95.69 100 PHE A CA 1
ATOM 770 C C . PHE A 1 100 ? 1.128 5.976 3.871 1.00 95.69 100 PHE A C 1
ATOM 772 O O . PHE A 1 100 ? 0.245 6.182 3.041 1.00 95.69 100 PHE A O 1
ATOM 779 N N . GLU A 1 101 ? 2.308 5.471 3.541 1.00 94.69 101 GLU A N 1
ATOM 780 C CA . GLU A 1 101 ? 2.657 5.045 2.190 1.00 94.69 101 GLU A CA 1
ATOM 781 C C . GLU A 1 101 ? 3.322 3.672 2.210 1.00 94.69 101 GLU A C 1
ATOM 783 O O . GLU A 1 101 ? 4.110 3.339 3.098 1.00 94.69 101 GLU A O 1
ATOM 788 N N . ILE A 1 102 ? 2.989 2.878 1.204 1.00 94.56 102 ILE A N 1
ATOM 789 C CA . ILE A 1 102 ? 3.558 1.570 0.919 1.00 94.56 102 ILE A CA 1
ATOM 790 C C . ILE A 1 102 ? 4.216 1.688 -0.448 1.00 94.56 102 ILE A C 1
ATOM 792 O O . ILE A 1 102 ? 3.572 2.093 -1.410 1.00 94.56 102 ILE A O 1
ATOM 796 N N . GLN A 1 103 ? 5.498 1.371 -0.526 1.00 92.88 103 GLN A N 1
ATOM 797 C CA . GLN A 1 103 ? 6.341 1.578 -1.695 1.00 92.88 103 GLN A CA 1
ATOM 798 C C . GLN A 1 103 ? 6.855 0.229 -2.189 1.00 92.88 103 GLN A C 1
ATOM 800 O O . GLN A 1 103 ? 7.292 -0.596 -1.382 1.00 92.88 103 GLN A O 1
ATOM 805 N N . PHE A 1 104 ? 6.836 0.019 -3.501 1.00 91.50 104 PHE A N 1
ATOM 806 C CA . PHE A 1 104 ? 7.243 -1.229 -4.143 1.00 91.50 104 PHE A CA 1
ATOM 807 C C . PHE A 1 104 ? 8.484 -0.969 -4.995 1.00 91.50 104 PHE A C 1
ATOM 809 O O . PHE A 1 104 ? 8.395 -0.496 -6.123 1.00 91.50 104 PHE A O 1
ATOM 816 N N . HIS A 1 105 ? 9.660 -1.265 -4.455 1.00 89.00 105 HIS A N 1
ATOM 817 C CA . HIS A 1 105 ? 10.935 -1.013 -5.125 1.00 89.00 105 HIS A CA 1
ATOM 818 C C . HIS A 1 105 ? 11.430 -2.263 -5.838 1.00 89.00 105 HIS A C 1
ATOM 820 O O . HIS A 1 105 ? 11.297 -3.374 -5.323 1.00 89.00 105 HIS A O 1
ATOM 826 N N . LYS A 1 106 ? 12.060 -2.096 -7.001 1.00 88.88 106 LYS A N 1
ATOM 827 C CA . LYS A 1 106 ? 12.762 -3.202 -7.655 1.00 88.88 106 LYS A CA 1
ATOM 828 C C . LYS A 1 106 ? 13.963 -3.619 -6.804 1.00 88.88 106 LYS A C 1
ATOM 830 O O . LYS A 1 106 ? 14.772 -2.786 -6.407 1.00 88.88 106 LYS A O 1
ATOM 835 N N . TYR A 1 107 ? 14.106 -4.917 -6.565 1.00 84.88 107 TYR A N 1
ATOM 836 C CA . TYR A 1 107 ? 15.268 -5.496 -5.903 1.00 84.88 107 TYR A CA 1
ATOM 837 C C . TYR A 1 107 ? 15.665 -6.796 -6.605 1.00 84.88 107 TYR A C 1
ATOM 839 O O . TYR A 1 107 ? 15.073 -7.852 -6.374 1.00 84.88 107 TYR A O 1
ATOM 847 N N . ASN A 1 108 ? 16.674 -6.712 -7.478 1.00 84.94 108 ASN A N 1
ATOM 848 C CA . ASN A 1 108 ? 17.033 -7.776 -8.424 1.00 84.94 108 ASN A CA 1
ATOM 849 C C . ASN A 1 108 ? 15.810 -8.190 -9.273 1.00 84.94 108 ASN A C 1
ATOM 851 O O . ASN A 1 108 ? 15.174 -7.329 -9.883 1.00 84.94 108 ASN A O 1
ATOM 855 N N . ASP A 1 109 ? 15.468 -9.481 -9.270 1.00 81.12 109 ASP A N 1
ATOM 856 C CA . ASP A 1 109 ? 14.293 -10.056 -9.944 1.00 81.12 109 ASP A CA 1
ATOM 857 C C . ASP A 1 109 ? 13.036 -10.075 -9.050 1.00 81.12 109 ASP A C 1
ATOM 859 O O . ASP A 1 109 ? 12.089 -10.817 -9.307 1.00 81.12 109 ASP A O 1
ATOM 863 N N . ASN A 1 110 ? 13.033 -9.302 -7.961 1.00 86.19 110 ASN A N 1
ATOM 864 C CA . ASN A 1 110 ? 11.977 -9.295 -6.952 1.00 86.19 110 ASN A CA 1
ATOM 865 C C . ASN A 1 110 ? 11.572 -7.861 -6.563 1.00 86.19 110 ASN A C 1
ATOM 867 O O . ASN A 1 110 ? 12.104 -6.875 -7.082 1.00 86.19 110 ASN A O 1
ATOM 871 N N . THR A 1 111 ? 10.636 -7.751 -5.624 1.00 87.75 111 THR A N 1
ATOM 872 C CA . THR A 1 111 ? 10.123 -6.489 -5.094 1.00 87.75 111 THR A CA 1
ATOM 873 C C . THR A 1 111 ? 10.440 -6.351 -3.609 1.00 87.75 111 THR A C 1
ATOM 875 O O . THR A 1 111 ? 10.119 -7.225 -2.804 1.00 87.75 111 THR A O 1
ATOM 878 N N . LEU A 1 112 ? 11.038 -5.222 -3.240 1.00 87.88 112 LEU A N 1
ATOM 879 C CA . LEU A 1 112 ? 11.194 -4.779 -1.862 1.00 87.88 112 LEU A CA 1
ATOM 880 C C . LEU A 1 112 ? 10.004 -3.891 -1.484 1.00 87.88 112 LEU A C 1
ATOM 882 O O . LEU A 1 112 ? 9.795 -2.840 -2.087 1.00 87.88 112 LEU A O 1
ATOM 886 N N . ILE A 1 113 ? 9.252 -4.296 -0.462 1.00 89.62 113 ILE A N 1
ATOM 887 C CA . ILE A 1 113 ? 8.142 -3.505 0.077 1.00 89.62 113 ILE A CA 1
ATOM 888 C C . ILE A 1 113 ? 8.660 -2.654 1.237 1.00 89.62 113 ILE A C 1
ATOM 890 O O . ILE A 1 113 ? 9.146 -3.182 2.238 1.00 89.62 113 ILE A O 1
ATOM 894 N N . VAL A 1 114 ? 8.537 -1.335 1.113 1.00 90.19 114 VAL A N 1
ATOM 895 C CA . VAL A 1 114 ? 8.914 -0.365 2.149 1.00 90.19 114 VAL A CA 1
ATOM 896 C C . VAL A 1 114 ? 7.665 0.360 2.621 1.00 90.19 114 VAL A C 1
ATOM 898 O O . VAL A 1 114 ? 6.816 0.733 1.822 1.00 90.19 114 VAL A O 1
ATOM 901 N N . THR A 1 115 ? 7.542 0.585 3.926 1.00 92.56 115 THR A N 1
ATOM 902 C CA . THR A 1 115 ? 6.418 1.341 4.490 1.00 92.56 115 THR A CA 1
ATOM 903 C C . THR A 1 115 ? 6.892 2.622 5.148 1.00 92.56 115 THR A C 1
ATOM 905 O O . THR A 1 115 ? 7.867 2.594 5.906 1.00 92.56 115 THR A O 1
ATOM 908 N N . ARG A 1 116 ? 6.148 3.707 4.966 1.00 92.62 116 ARG A N 1
ATOM 909 C CA . ARG A 1 116 ? 6.399 5.002 5.588 1.00 92.62 116 ARG A CA 1
ATOM 910 C C . ARG A 1 116 ? 5.157 5.467 6.332 1.00 92.62 116 ARG A C 1
ATOM 912 O O . ARG A 1 116 ? 4.094 5.609 5.743 1.00 92.62 116 ARG A O 1
ATOM 919 N N . ASN A 1 117 ? 5.301 5.709 7.632 1.00 94.44 117 ASN A N 1
ATOM 920 C CA . ASN A 1 117 ? 4.259 6.350 8.426 1.00 94.44 117 ASN A CA 1
ATOM 921 C C . ASN A 1 117 ? 4.540 7.857 8.485 1.00 94.44 117 ASN A C 1
ATOM 923 O O . ASN A 1 117 ? 5.615 8.244 8.943 1.00 94.44 117 ASN A O 1
ATOM 927 N N . TYR A 1 118 ? 3.603 8.678 8.016 1.00 94.31 118 TYR A N 1
ATOM 928 C CA . TYR A 1 118 ? 3.689 10.137 8.099 1.00 94.31 118 TYR A CA 1
ATOM 929 C C . TYR A 1 118 ? 2.947 10.674 9.319 1.00 94.31 118 TYR A C 1
ATOM 931 O O . TYR A 1 118 ? 3.498 11.483 10.060 1.00 94.31 118 TYR A O 1
ATOM 939 N N . ALA A 1 119 ? 1.706 10.227 9.512 1.00 94.44 119 ALA A N 1
ATOM 940 C CA . ALA A 1 119 ? 0.814 10.743 10.550 1.00 94.44 119 ALA A CA 1
ATOM 941 C C . ALA A 1 119 ? -0.252 9.731 11.010 1.00 94.44 119 ALA A C 1
ATOM 943 O O . ALA A 1 119 ? -1.112 10.067 11.819 1.00 94.44 119 ALA A O 1
ATOM 944 N N . MET A 1 120 ? -0.211 8.486 10.526 1.00 94.50 120 MET A N 1
ATOM 945 C CA . MET A 1 120 ? -1.112 7.436 10.999 1.00 94.50 120 MET A CA 1
ATOM 946 C C . MET A 1 120 ? -0.805 7.095 12.463 1.00 94.50 120 MET A C 1
ATOM 948 O O . MET A 1 120 ? 0.364 7.005 12.856 1.00 94.50 120 MET A O 1
ATOM 952 N N . SER A 1 121 ? -1.845 6.857 13.270 1.00 94.19 121 SER A N 1
ATOM 953 C CA . SER A 1 121 ? -1.677 6.503 14.684 1.00 94.19 121 SER A CA 1
ATOM 954 C C . SER A 1 121 ? -0.787 5.264 14.858 1.00 94.19 121 SER A C 1
ATOM 956 O O . SER A 1 121 ? -0.719 4.382 13.994 1.00 94.19 121 SER A O 1
ATOM 958 N N . THR A 1 122 ? -0.068 5.180 15.979 1.00 93.81 122 THR A N 1
ATOM 959 C CA . THR A 1 122 ? 0.853 4.062 16.250 1.00 93.81 122 THR A CA 1
ATOM 960 C C . THR A 1 122 ? 0.134 2.716 16.235 1.00 93.81 122 THR A C 1
ATOM 962 O O . THR A 1 122 ? 0.645 1.755 15.665 1.00 93.81 122 THR A O 1
ATOM 965 N N . GLU A 1 123 ? -1.061 2.652 16.819 1.00 92.12 123 GLU A N 1
ATOM 966 C CA . GLU A 1 123 ? -1.887 1.445 16.843 1.00 92.12 123 GLU A CA 1
ATOM 967 C C . GLU A 1 123 ? -2.249 0.994 15.423 1.00 92.12 123 GLU A C 1
ATOM 969 O O . GLU A 1 123 ? -1.944 -0.135 15.026 1.00 92.12 123 GLU A O 1
ATOM 974 N N . LEU A 1 124 ? -2.808 1.908 14.624 1.00 92.50 124 LEU A N 1
ATOM 975 C CA . LEU A 1 124 ? -3.270 1.603 13.275 1.00 92.50 124 LEU A CA 1
ATOM 976 C C . LEU A 1 124 ? -2.104 1.254 12.346 1.00 92.50 124 LEU A C 1
ATOM 978 O O . LEU A 1 124 ? -2.143 0.245 11.646 1.00 92.50 124 LEU A O 1
ATOM 982 N N . SER A 1 125 ? -1.019 2.028 12.398 1.00 93.75 125 SER A N 1
ATOM 983 C CA . SER A 1 125 ? 0.177 1.774 11.587 1.00 93.75 125 SER A CA 1
ATOM 984 C C . SER A 1 125 ? 0.879 0.464 11.955 1.00 93.75 125 SER A C 1
ATOM 986 O O . SER A 1 125 ? 1.422 -0.203 11.073 1.00 93.75 125 SER A O 1
ATOM 988 N N . THR A 1 126 ? 0.853 0.056 13.227 1.00 92.44 126 THR A N 1
ATOM 989 C CA . THR A 1 126 ? 1.386 -1.247 13.659 1.00 92.44 126 THR A CA 1
ATOM 990 C C . THR A 1 126 ? 0.549 -2.385 13.093 1.00 92.44 126 THR A C 1
ATOM 992 O O . THR A 1 126 ? 1.107 -3.343 12.553 1.00 92.44 126 THR A O 1
ATOM 995 N N . LYS A 1 127 ? -0.782 -2.267 13.153 1.00 91.12 127 LYS A N 1
ATOM 996 C CA . LYS A 1 127 ? -1.682 -3.256 12.558 1.00 91.12 127 LYS A CA 1
ATOM 997 C C . LYS A 1 127 ? -1.508 -3.348 11.040 1.00 91.12 127 LYS A C 1
ATOM 999 O O . LYS A 1 127 ? -1.290 -4.445 10.540 1.00 91.12 127 LYS A O 1
ATOM 1004 N N . VAL A 1 128 ? -1.490 -2.218 10.333 1.00 91.75 128 VAL A N 1
ATOM 1005 C CA . VAL A 1 128 ? -1.234 -2.156 8.882 1.00 91.75 128 VAL A CA 1
ATOM 1006 C C . VAL A 1 128 ? 0.088 -2.839 8.523 1.00 91.75 128 VAL A C 1
ATOM 1008 O O . VAL A 1 128 ? 0.117 -3.705 7.654 1.00 91.75 128 VAL A O 1
ATOM 1011 N N . LYS A 1 129 ? 1.186 -2.523 9.225 1.00 90.62 129 LYS A N 1
ATOM 1012 C CA . LYS A 1 129 ? 2.496 -3.159 8.988 1.00 90.62 129 LYS A CA 1
ATOM 1013 C C . LYS A 1 129 ? 2.465 -4.670 9.202 1.00 90.62 129 LYS A C 1
ATOM 1015 O O . LYS A 1 129 ? 3.044 -5.402 8.403 1.00 90.62 129 LYS A O 1
ATOM 1020 N N . ARG A 1 130 ? 1.801 -5.134 10.262 1.00 88.81 130 ARG A N 1
ATOM 1021 C CA . ARG A 1 130 ? 1.646 -6.564 10.542 1.00 88.81 130 ARG A CA 1
ATOM 1022 C C . ARG A 1 130 ? 0.867 -7.258 9.429 1.00 88.81 130 ARG A C 1
ATOM 1024 O O . ARG A 1 130 ? 1.304 -8.297 8.950 1.00 88.81 130 ARG A O 1
ATOM 1031 N N . ASP A 1 131 ? -0.247 -6.681 8.998 1.00 88.69 131 ASP A N 1
ATOM 1032 C CA . ASP A 1 131 ? -1.090 -7.260 7.953 1.00 88.69 131 ASP A CA 1
ATOM 1033 C C . ASP A 1 131 ? -0.316 -7.339 6.614 1.00 88.69 131 ASP A C 1
ATOM 1035 O O . ASP A 1 131 ? -0.304 -8.391 5.977 1.00 88.69 131 ASP A O 1
ATOM 1039 N N . ILE A 1 132 ? 0.465 -6.304 6.255 1.00 88.25 132 ILE A N 1
ATOM 1040 C CA . ILE A 1 132 ? 1.383 -6.328 5.093 1.00 88.25 132 ILE A CA 1
ATOM 1041 C C . ILE A 1 132 ? 2.394 -7.474 5.204 1.00 88.25 132 ILE A C 1
ATOM 1043 O O . ILE A 1 132 ? 2.609 -8.203 4.237 1.00 88.25 132 ILE A O 1
ATOM 1047 N N . GLN A 1 133 ? 3.017 -7.649 6.374 1.00 84.69 133 GLN A N 1
ATOM 1048 C CA . GLN A 1 133 ? 3.965 -8.741 6.603 1.00 84.69 133 GLN A CA 1
ATOM 1049 C C . GLN A 1 133 ? 3.299 -10.112 6.463 1.00 84.69 133 GLN A C 1
ATOM 1051 O O . GLN A 1 133 ? 3.900 -11.014 5.886 1.00 84.69 133 GLN A O 1
ATOM 1056 N N . LEU A 1 134 ? 2.069 -10.282 6.952 1.00 82.75 134 LEU A N 1
ATOM 1057 C CA . LEU A 1 134 ? 1.326 -11.537 6.826 1.00 82.75 134 LEU A CA 1
ATOM 1058 C C . LEU A 1 134 ? 0.983 -11.847 5.365 1.00 82.75 134 LEU A C 1
ATOM 1060 O O . LEU A 1 134 ? 1.177 -12.981 4.924 1.00 82.75 134 LEU A O 1
ATOM 1064 N N . TRP A 1 135 ? 0.539 -10.851 4.599 1.00 81.94 135 TRP A N 1
ATOM 1065 C CA . TRP A 1 135 ? 0.224 -11.032 3.180 1.00 81.94 135 TRP A CA 1
ATOM 1066 C C . TRP A 1 135 ? 1.470 -11.324 2.352 1.00 81.94 135 TRP A C 1
ATOM 1068 O O . TRP A 1 135 ? 1.443 -12.225 1.516 1.00 81.94 135 TRP A O 1
ATOM 1078 N N . ALA A 1 136 ? 2.560 -10.599 2.612 1.00 76.44 136 ALA A N 1
ATOM 1079 C CA . ALA A 1 136 ? 3.822 -10.787 1.912 1.00 76.44 136 ALA A CA 1
ATOM 1080 C C . ALA A 1 136 ? 4.488 -12.119 2.285 1.00 76.44 136 ALA A C 1
ATOM 1082 O O . ALA A 1 136 ? 4.952 -12.834 1.412 1.00 76.44 136 ALA A O 1
ATOM 1083 N N . LEU A 1 137 ? 4.546 -12.495 3.563 1.00 71.88 137 LEU A N 1
ATOM 1084 C CA . LEU A 1 137 ? 5.360 -13.640 3.988 1.00 71.88 137 LEU A CA 1
ATOM 1085 C C . LEU A 1 137 ? 4.593 -14.955 4.072 1.00 71.88 137 LEU A C 1
ATOM 1087 O O . LEU A 1 137 ? 5.186 -16.015 3.902 1.00 71.88 137 LEU A O 1
ATOM 1091 N N . GLN A 1 138 ? 3.301 -14.905 4.388 1.00 67.25 138 GLN A N 1
ATOM 1092 C CA . GLN A 1 138 ? 2.538 -16.104 4.740 1.00 67.25 138 GLN A CA 1
ATOM 1093 C C . GLN A 1 138 ? 1.438 -16.425 3.731 1.00 67.25 138 GLN A C 1
ATOM 1095 O O . GLN A 1 138 ? 0.768 -17.445 3.884 1.00 67.25 138 GLN A O 1
ATOM 1100 N N . GLY A 1 139 ? 1.205 -15.553 2.742 1.00 63.91 139 GLY A N 1
ATOM 1101 C CA . GLY A 1 139 ? 0.146 -15.712 1.744 1.00 63.91 139 GLY A CA 1
ATOM 1102 C C . GLY A 1 139 ? -1.268 -15.772 2.332 1.00 63.91 139 GLY A C 1
ATOM 1103 O O . GLY A 1 139 ? -2.217 -16.005 1.588 1.00 63.91 139 GLY A O 1
ATOM 1104 N N . ARG A 1 140 ? -1.419 -15.566 3.648 1.00 63.12 140 ARG A N 1
ATOM 1105 C CA . ARG A 1 140 ? -2.702 -15.616 4.347 1.00 63.12 140 ARG A CA 1
ATOM 1106 C C . ARG A 1 140 ? -3.576 -14.454 3.892 1.00 63.12 140 ARG A C 1
ATOM 1108 O O . ARG A 1 140 ? -3.078 -13.353 3.659 1.00 63.12 140 ARG A O 1
ATOM 1115 N N . ASP A 1 141 ? -4.868 -14.721 3.768 1.00 67.81 141 ASP A N 1
ATOM 1116 C CA . ASP A 1 141 ? -5.878 -13.692 3.532 1.00 67.81 141 ASP A CA 1
ATOM 1117 C C . ASP A 1 141 ? -6.284 -13.018 4.854 1.00 67.81 141 ASP A C 1
ATOM 1119 O O . ASP A 1 141 ? -5.619 -13.198 5.878 1.00 67.81 141 ASP A O 1
ATOM 1123 N N . CYS A 1 142 ? -7.321 -12.178 4.812 1.00 69.25 142 CYS A N 1
ATOM 1124 C CA . CYS A 1 142 ? -7.726 -11.276 5.887 1.00 69.25 142 CYS A CA 1
ATOM 1125 C C . CYS A 1 142 ? -7.730 -11.961 7.262 1.00 69.25 142 CYS A C 1
ATOM 1127 O O . CYS A 1 142 ? -8.463 -12.922 7.493 1.00 69.25 142 CYS A O 1
ATOM 1129 N N . THR A 1 143 ? -6.909 -11.463 8.187 1.00 60.50 143 THR A N 1
ATOM 1130 C CA . THR A 1 143 ? -6.965 -11.877 9.590 1.00 60.50 143 THR A CA 1
ATOM 1131 C C . THR A 1 143 ? -7.968 -10.988 10.308 1.00 60.50 143 THR A C 1
ATOM 1133 O O . THR A 1 143 ? -7.647 -9.830 10.598 1.00 60.50 143 THR A O 1
ATOM 1136 N N . SER A 1 144 ? -9.164 -11.534 10.539 1.00 51.28 144 SER A N 1
ATOM 1137 C CA . SER A 1 144 ? -10.184 -10.980 11.439 1.00 51.28 144 SER A CA 1
ATOM 1138 C C . SER A 1 144 ? -9.645 -10.826 12.856 1.00 51.28 144 SER A C 1
ATOM 1140 O O . SER A 1 144 ? -9.055 -11.826 13.336 1.00 51.28 144 SER A O 1
#

Foldseek 3Di:
DDDDDDDDDDDDDDDDPPPPPPVVVVVVPPDDPPPLACFAQVSNLVVCVVLCCVAADDVPHLPDQKDKDWDKAPAPPDPPDRHIWTKMFIGHNDDDDTQKMWTWDDDPRGTDIDIDGDHDDPVSVVVVVVVVCCCRPVVDGHDD

Sequence (144 aa):
MWLRITLLAALAFIPQGCARKDPAVDSLIGSEPQRLSFGPPPQVLQTFVEKMKLCWFGTGETLAGYRYEAGERYPGEDAQSPEGYPNVKLFEPGDGPPLFEIQFHKYNDNTLIVTRNYAMSTELSTKVKRDIQLWALQGRDCTS

pLDDT: mean 75.84, std 18.31, range [36.28, 95.94]

Radius of gyration: 24.36 Å; chains: 1; bounding box: 36×43×89 Å

Organism: R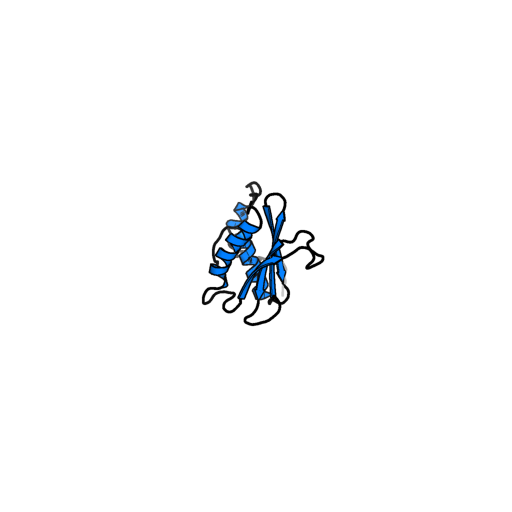hodomicrobium vannielii (strain ATCC 17100 / DSM 162 / LMG 4299 / NCIMB 10020 / ATH 3.1.1) (NCBI:txid648757)

Secondary structure (DSSP, 8-state):
----------------------HHHHTTSSS--------SHHHHHHHHHHHHHHHHSSTTSTTTT-EEEEEEEPTTSSTT-TT-EEEEEEE-SSS---SEEEEEEEETTEEEEEEEESS--HHHHHHHHHHHHHHHHH------